Protein AF-A0A735CXY0-F1 (afdb_monomer)

Radius of gyration: 15.38 Å; Cα contacts (8 Å, |Δi|>4): 218; chains: 1; bounding box: 47×20×35 Å

Organism: Salmonella muenchen (NCBI:txid596)

Sequence (99 aa):
MAYWVSSQIDSFAGKINQGWFDIPNGWTTDSFGVVSFRNNAANGHGGDSELYLHGFVVSGSHMGYDYGYSHSCVCPRNAPITVSSAQGIGWLRYRRLGS

Foldseek 3Di:
DVVVVVVVVVVVVVVVPPAKDFDDAQDAAQAWWKKKWWAADDPQWWAWKFKDWQRDTPDIDHGTRRNTDMDMDTHGHRTGIHMDTPRDTPTIIIGHPDD

pLDDT: mean 83.05, std 13.51, range [50.81, 97.62]

Mean predicted aligned error: 7.76 Å

Secondary structure (DSSP, 8-state):
-HHHHHHHHHHHHHHHHSSEEE--TTPBPSSEEEEEEEE--BTTB---EEEEETTEEEEEE-SS--SS-EEEEEE-TTPBEEEEETT-EEEEEEEEEE-

Nearest PDB structures (foldseek):
  2hev-assembly1_F  TM=6.410E-01  e=1.758E-01  Homo sapiens
  8x8h-assembly4_D  TM=6.533E-01  e=5.058E-01  Lachnoclostridium phytofermentans ISDg
  2dcj-assembly1_B  TM=4.302E-01  e=8.387E-02  Bacillus sp. 41M-1
  6kka-assembly2_B  TM=4.218E-01  e=1.954E-01  Bacillus sp. 41M-1
  2bgp-assembly1_A  TM=3.781E-01  e=7.322E-01  Cellvibrio japonicus

Structure (mmCIF, N/CA/C/O backbone):
data_AF-A0A735CXY0-F1
#
_entry.id   AF-A0A735CXY0-F1
#
loop_
_atom_site.group_PDB
_atom_site.id
_atom_site.type_symbol
_atom_site.label_atom_id
_atom_site.label_alt_id
_atom_site.label_comp_id
_atom_site.label_asym_id
_atom_site.label_entity_id
_atom_site.label_seq_id
_atom_site.pdbx_PDB_ins_code
_atom_site.Cartn_x
_atom_site.Cartn_y
_atom_site.Cartn_z
_atom_site.occupancy
_atom_site.B_iso_or_equiv
_atom_site.auth_seq_id
_atom_site.auth_comp_id
_atom_site.auth_asym_id
_atom_site.auth_atom_id
_atom_site.pdbx_PDB_model_num
ATOM 1 N N . MET A 1 1 ? -37.734 0.671 -14.521 1.00 50.81 1 MET A N 1
ATOM 2 C CA . MET A 1 1 ? -36.895 -0.217 -13.680 1.00 50.81 1 MET A CA 1
ATOM 3 C C . MET A 1 1 ? -35.395 0.038 -13.836 1.00 50.81 1 MET A C 1
ATOM 5 O O . MET A 1 1 ? -34.737 0.123 -12.812 1.00 50.81 1 MET A O 1
ATOM 9 N N . ALA A 1 2 ? -34.854 0.251 -15.046 1.00 59.12 2 ALA A N 1
ATOM 10 C CA . ALA A 1 2 ? -33.420 0.528 -15.246 1.00 59.12 2 ALA A CA 1
ATOM 11 C C . ALA A 1 2 ? -32.888 1.777 -14.502 1.00 59.12 2 ALA A C 1
ATOM 13 O O . ALA A 1 2 ? -31.809 1.723 -13.925 1.00 59.12 2 ALA A O 1
ATOM 14 N N . TYR A 1 3 ? -33.674 2.860 -14.437 1.00 65.19 3 TYR A N 1
ATOM 15 C CA . TYR A 1 3 ? -33.276 4.116 -13.776 1.00 65.19 3 TYR A CA 1
ATOM 16 C C . TYR A 1 3 ? -33.124 4.009 -12.245 1.00 65.19 3 TYR A C 1
ATOM 18 O O . TYR A 1 3 ? -32.272 4.657 -11.645 1.00 65.19 3 TYR A O 1
A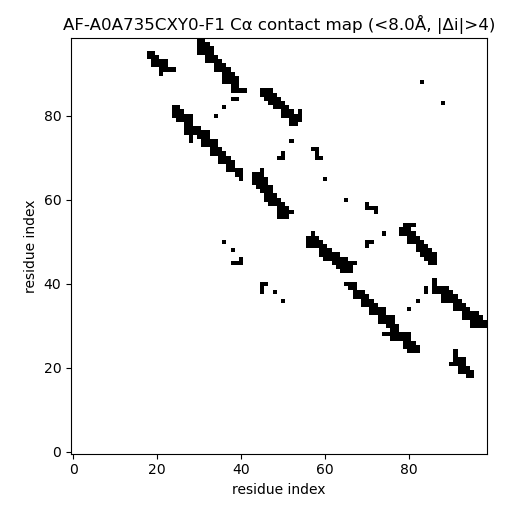TOM 26 N N . TRP A 1 4 ? -33.936 3.168 -11.595 1.00 75.88 4 TRP A N 1
ATOM 27 C CA . TRP A 1 4 ? -33.818 2.940 -10.151 1.00 75.88 4 TRP A CA 1
ATOM 28 C C . TRP A 1 4 ? -32.571 2.113 -9.827 1.00 75.88 4 TRP A C 1
ATOM 30 O O . TRP A 1 4 ? -31.838 2.447 -8.901 1.00 75.88 4 TRP A O 1
ATOM 40 N N . VAL A 1 5 ? -32.290 1.083 -10.633 1.00 69.81 5 VAL A N 1
ATOM 41 C CA . VAL A 1 5 ? -31.094 0.244 -10.475 1.00 69.81 5 VAL A CA 1
ATOM 42 C C . VAL A 1 5 ? -29.821 1.062 -10.695 1.00 69.81 5 VAL A C 1
ATOM 44 O O . VAL A 1 5 ? -28.916 0.982 -9.869 1.00 69.81 5 VAL A O 1
ATOM 47 N N . SER A 1 6 ? -29.760 1.896 -11.740 1.00 66.62 6 SER A N 1
ATOM 48 C CA . SER A 1 6 ? -28.598 2.763 -11.975 1.00 66.62 6 SER A CA 1
ATOM 49 C C . SER A 1 6 ? -28.393 3.761 -10.834 1.00 66.62 6 SER A C 1
ATOM 51 O O . SER A 1 6 ? -27.289 3.874 -10.320 1.00 66.62 6 SER A O 1
ATOM 53 N N . SER A 1 7 ? -29.463 4.398 -10.346 1.00 69.06 7 SER A N 1
ATOM 54 C CA . SER A 1 7 ? -29.384 5.341 -9.223 1.00 69.06 7 SER A CA 1
ATOM 55 C C . SER A 1 7 ? -28.920 4.682 -7.916 1.00 69.06 7 SER A C 1
ATOM 57 O O . SER A 1 7 ? -28.151 5.280 -7.160 1.00 69.06 7 SER A O 1
ATOM 59 N N . GLN A 1 8 ? -29.336 3.439 -7.648 1.00 74.38 8 GLN A N 1
ATOM 60 C CA . GLN A 1 8 ? -28.820 2.675 -6.513 1.00 74.38 8 GLN A CA 1
ATOM 61 C C . GLN A 1 8 ? -27.337 2.346 -6.699 1.00 74.38 8 GLN A C 1
ATOM 63 O O . GLN A 1 8 ? -26.558 2.586 -5.781 1.00 74.38 8 GLN A O 1
ATOM 68 N N . ILE A 1 9 ? -26.931 1.865 -7.878 1.00 70.56 9 ILE A N 1
ATOM 69 C CA . ILE A 1 9 ? -25.524 1.564 -8.178 1.00 70.56 9 ILE A CA 1
ATOM 70 C C . ILE A 1 9 ? -24.656 2.815 -8.019 1.00 70.56 9 ILE A C 1
ATOM 72 O O . ILE A 1 9 ? -23.635 2.735 -7.346 1.00 70.56 9 ILE A O 1
ATOM 76 N N . ASP A 1 10 ? -25.079 3.970 -8.529 1.00 64.44 10 ASP A N 1
ATOM 77 C CA . ASP A 1 10 ? -24.338 5.230 -8.402 1.00 64.44 10 ASP A CA 1
ATOM 78 C C . ASP A 1 10 ? -24.243 5.698 -6.943 1.00 64.44 10 ASP A C 1
ATOM 80 O O . ASP A 1 10 ? -23.194 6.163 -6.496 1.00 64.44 10 ASP A O 1
ATOM 84 N N . SER A 1 11 ? -25.311 5.527 -6.156 1.00 67.81 11 SER A N 1
ATOM 85 C CA . SER A 1 11 ? -25.304 5.854 -4.725 1.00 67.81 11 SER A CA 1
ATOM 86 C C . SER A 1 11 ? -24.392 4.918 -3.923 1.00 67.81 11 SER A C 1
ATOM 88 O O . SER A 1 11 ? -23.631 5.371 -3.065 1.00 67.81 11 SER A O 1
ATOM 90 N N . PHE A 1 12 ? -24.420 3.616 -4.217 1.00 62.81 12 PHE A N 1
ATOM 91 C CA . PHE A 1 12 ? -23.534 2.630 -3.601 1.00 62.81 12 PHE A CA 1
ATOM 92 C C . PHE A 1 12 ? -22.077 2.836 -4.028 1.00 62.81 12 PHE A C 1
ATOM 94 O O . PHE A 1 12 ? -21.199 2.842 -3.169 1.00 62.81 12 PHE A O 1
ATOM 101 N N . ALA A 1 13 ? -21.815 3.088 -5.310 1.00 60.12 13 ALA A N 1
ATOM 102 C CA . ALA A 1 13 ? -20.490 3.407 -5.835 1.00 60.12 13 ALA A CA 1
ATOM 103 C C . ALA A 1 13 ? -19.947 4.704 -5.219 1.00 60.12 13 ALA A C 1
ATOM 105 O O . ALA A 1 13 ? -18.804 4.745 -4.768 1.00 60.12 13 ALA A O 1
ATOM 106 N N . GLY A 1 14 ? -20.786 5.735 -5.092 1.00 58.72 14 GLY A N 1
ATOM 107 C CA . GLY A 1 14 ? -20.457 6.975 -4.391 1.00 58.72 14 GLY A CA 1
ATOM 108 C C . GLY A 1 14 ? -20.068 6.732 -2.933 1.00 58.72 14 GLY A C 1
ATOM 109 O O . GLY A 1 14 ? -19.034 7.221 -2.486 1.00 58.72 14 GLY A O 1
ATOM 110 N N . LYS A 1 15 ? -20.826 5.904 -2.204 1.00 62.97 15 LYS A N 1
ATOM 111 C CA . LYS A 1 15 ? -20.490 5.503 -0.827 1.00 62.97 15 LYS A CA 1
ATOM 112 C C . LYS A 1 15 ? -19.217 4.655 -0.746 1.00 62.97 15 LYS A C 1
ATOM 114 O O . LYS A 1 15 ? -18.493 4.759 0.239 1.00 62.97 15 LYS A O 1
ATOM 119 N N . ILE A 1 16 ? -18.923 3.835 -1.759 1.00 60.91 16 ILE A N 1
ATOM 120 C CA . ILE A 1 16 ? -17.680 3.048 -1.848 1.00 60.91 16 ILE A CA 1
ATOM 121 C C . ILE A 1 16 ? -16.458 3.952 -2.087 1.00 60.91 16 ILE A C 1
ATOM 123 O O . ILE A 1 16 ? -15.376 3.683 -1.559 1.00 60.91 16 ILE A O 1
ATOM 127 N N . ASN A 1 17 ? -16.644 5.047 -2.824 1.00 64.62 17 ASN A N 1
ATOM 128 C CA . ASN A 1 17 ? -15.609 6.039 -3.113 1.00 64.62 17 ASN A CA 1
ATOM 129 C C . ASN A 1 17 ? -15.399 7.062 -1.979 1.00 64.62 17 ASN A C 1
ATOM 131 O O . ASN A 1 17 ? -14.433 7.821 -2.013 1.00 64.62 17 ASN A O 1
ATOM 135 N N . GLN A 1 18 ? -16.267 7.093 -0.965 1.00 71.69 18 GLN A N 1
ATOM 136 C CA . GLN A 1 18 ? -16.154 7.994 0.186 1.00 71.69 18 GLN A CA 1
ATOM 137 C C . GLN A 1 18 ? -15.345 7.369 1.336 1.00 71.69 18 GLN A C 1
ATOM 139 O O . GLN A 1 18 ? -15.451 6.176 1.622 1.00 71.69 18 GLN A O 1
ATOM 144 N N . GLY A 1 19 ? -14.563 8.195 2.041 1.00 82.69 19 GLY A N 1
ATOM 145 C CA . GLY A 1 19 ? -13.833 7.796 3.255 1.00 82.69 19 GLY A CA 1
ATOM 146 C C . GLY A 1 19 ? -12.424 7.238 3.032 1.00 82.69 19 GLY A C 1
ATOM 147 O O . GLY A 1 19 ? -11.837 6.703 3.972 1.00 82.69 19 GLY A O 1
ATOM 148 N N . TRP A 1 20 ? -11.884 7.363 1.817 1.00 90.94 20 TRP A N 1
ATOM 149 C CA . TRP A 1 20 ? -10.469 7.111 1.551 1.00 90.94 20 TRP A CA 1
ATOM 150 C C . TRP A 1 20 ? -9.609 8.264 2.069 1.00 90.94 20 TRP A C 1
ATOM 152 O O . TRP A 1 20 ? -9.940 9.429 1.852 1.00 90.94 20 TRP A O 1
ATOM 162 N N . PHE A 1 21 ? -8.491 7.941 2.707 1.00 91.69 21 PHE A N 1
ATOM 163 C CA . PHE A 1 21 ? -7.469 8.905 3.100 1.00 91.69 21 PHE A CA 1
ATOM 164 C C . PHE A 1 21 ? -6.080 8.357 2.786 1.00 91.69 21 PHE A C 1
ATOM 166 O O . PHE A 1 21 ? -5.876 7.141 2.765 1.00 91.69 21 PHE A O 1
ATOM 173 N N . ASP A 1 22 ? -5.140 9.256 2.507 1.00 94.81 22 ASP A N 1
ATOM 174 C CA . ASP A 1 22 ? -3.758 8.877 2.238 1.00 94.81 22 ASP A CA 1
ATOM 175 C C . ASP A 1 22 ? -3.080 8.412 3.535 1.00 94.81 22 ASP A C 1
ATOM 177 O O . ASP A 1 22 ? -3.277 8.993 4.606 1.00 94.81 22 ASP A O 1
ATOM 181 N N . ILE A 1 23 ? -2.285 7.349 3.436 1.00 95.94 23 ILE A N 1
ATOM 182 C CA . ILE A 1 23 ? -1.504 6.803 4.550 1.00 95.94 23 ILE A CA 1
ATOM 183 C C . ILE A 1 23 ? -0.029 6.702 4.150 1.00 95.94 23 ILE A C 1
ATOM 185 O O . ILE A 1 23 ? 0.279 6.472 2.977 1.00 95.94 23 ILE A O 1
ATOM 189 N N . PRO A 1 24 ? 0.909 6.857 5.098 1.00 96.31 24 PRO A N 1
ATOM 190 C CA . PRO A 1 24 ? 2.314 6.614 4.813 1.00 96.31 24 PRO A CA 1
ATOM 191 C C . PRO A 1 24 ? 2.58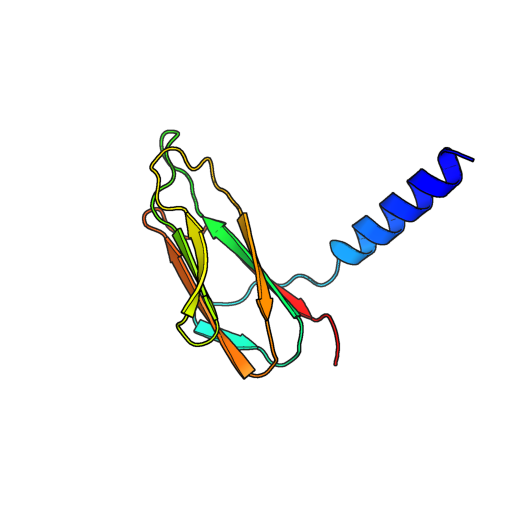7 5.116 4.615 1.00 96.31 24 PRO A C 1
ATOM 193 O O . PRO A 1 24 ? 1.890 4.255 5.154 1.00 96.31 24 PRO A O 1
ATOM 196 N N . ASN A 1 25 ? 3.646 4.799 3.870 1.00 96.19 25 ASN A N 1
ATOM 197 C CA . ASN A 1 25 ? 4.151 3.430 3.781 1.00 96.19 25 ASN A CA 1
ATOM 198 C C . ASN A 1 25 ? 4.633 2.967 5.172 1.00 96.19 25 ASN A C 1
ATOM 200 O O . ASN A 1 25 ? 5.356 3.704 5.842 1.00 96.19 25 ASN A O 1
ATOM 204 N N . GLY A 1 26 ? 4.218 1.780 5.621 1.00 96.56 26 GLY A N 1
ATOM 205 C CA . GLY A 1 26 ? 4.450 1.283 6.983 1.00 96.56 26 GLY A CA 1
ATOM 206 C C . GLY A 1 26 ? 3.360 1.654 7.995 1.00 96.56 26 GLY A C 1
ATOM 207 O O . GLY A 1 26 ? 3.484 1.317 9.173 1.00 96.56 26 GLY A O 1
ATOM 208 N N . TRP A 1 27 ? 2.289 2.339 7.577 1.00 97.19 27 TRP A N 1
ATOM 209 C CA . TRP A 1 27 ? 1.174 2.662 8.469 1.00 97.19 27 TRP A CA 1
ATOM 210 C C . TRP A 1 27 ? 0.492 1.396 9.000 1.00 97.19 27 TRP A C 1
ATOM 212 O O . TRP A 1 27 ? 0.283 0.428 8.271 1.00 97.19 27 TRP A O 1
ATOM 222 N N . THR A 1 28 ? 0.130 1.410 10.283 1.00 97.31 28 THR A N 1
ATOM 223 C CA . THR A 1 28 ? -0.570 0.296 10.933 1.00 97.31 28 THR A CA 1
ATOM 224 C C . THR A 1 28 ? -2.055 0.602 11.028 1.00 97.31 28 THR A C 1
ATOM 226 O O . THR A 1 28 ? -2.440 1.659 11.528 1.00 97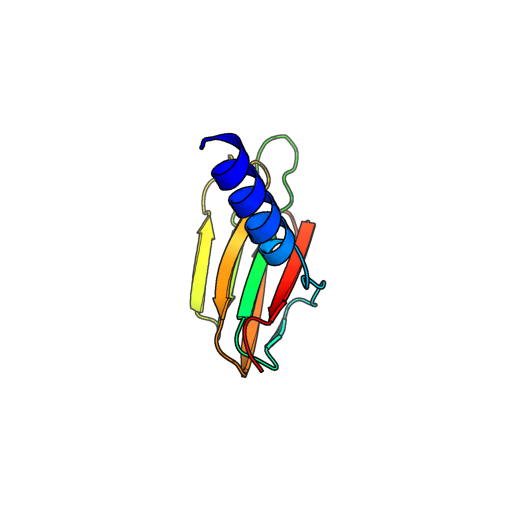.31 28 THR A O 1
ATOM 229 N N . THR A 1 29 ? -2.886 -0.332 10.567 1.00 93.69 29 THR A N 1
ATOM 230 C CA . THR A 1 29 ? -4.339 -0.159 10.546 1.00 93.69 29 THR A CA 1
ATOM 231 C C . THR A 1 29 ? -4.921 -0.025 11.948 1.00 93.69 29 THR A C 1
ATOM 233 O O . THR A 1 29 ? -4.695 -0.849 12.831 1.00 93.69 29 THR A O 1
ATOM 236 N N . ASP A 1 30 ? -5.734 1.005 12.153 1.00 92.81 30 ASP A N 1
ATOM 237 C CA . ASP A 1 30 ? -6.426 1.255 13.422 1.00 92.81 30 ASP A CA 1
ATOM 238 C C . ASP A 1 30 ? -7.777 0.529 13.535 1.00 92.81 30 ASP A C 1
ATOM 240 O O . ASP A 1 30 ? -8.365 0.461 14.614 1.00 92.81 30 ASP A O 1
ATOM 244 N N . SER A 1 31 ? -8.259 -0.025 12.426 1.00 92.88 31 SER A N 1
ATOM 245 C CA . SER A 1 31 ? -9.594 -0.594 12.234 1.00 92.88 31 SER A CA 1
ATOM 246 C C . SER A 1 31 ? -9.569 -1.632 11.110 1.00 92.88 31 SER A C 1
ATOM 248 O O . SER A 1 31 ? -8.554 -1.778 10.435 1.00 92.88 31 SER A O 1
ATOM 250 N N . PHE A 1 32 ? -10.665 -2.360 10.896 1.00 92.81 32 PHE A N 1
ATOM 251 C CA . PHE A 1 32 ? -10.819 -3.217 9.716 1.00 92.81 32 PHE A CA 1
ATOM 252 C C . PHE A 1 32 ? -11.159 -2.369 8.484 1.00 92.81 32 PHE A C 1
ATOM 254 O O . PHE A 1 32 ? -11.985 -1.451 8.564 1.00 92.81 32 PHE A O 1
ATOM 261 N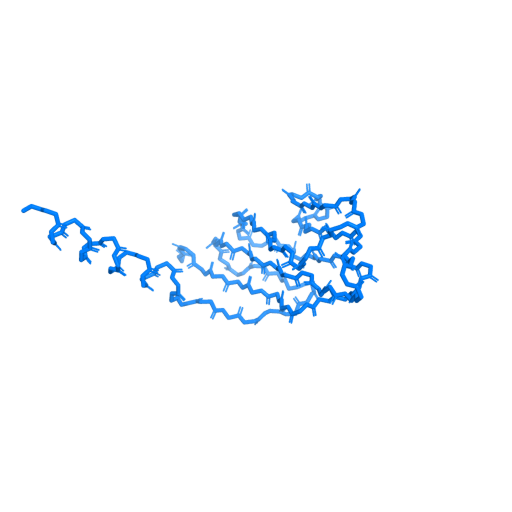 N . GLY A 1 33 ? -10.557 -2.668 7.334 1.00 92.75 33 GLY A N 1
ATOM 262 C CA . GLY A 1 33 ? -10.722 -1.811 6.166 1.00 92.75 33 GLY A CA 1
ATOM 263 C C . GLY A 1 33 ? -10.216 -2.373 4.849 1.00 92.75 33 GLY A C 1
ATOM 264 O O . GLY A 1 33 ? -10.011 -3.575 4.681 1.00 92.75 33 GLY A O 1
ATOM 265 N N . VAL A 1 34 ? -10.050 -1.464 3.893 1.00 93.81 34 VAL A N 1
ATOM 266 C CA . VAL A 1 34 ? -9.457 -1.723 2.581 1.00 93.81 34 VAL A CA 1
ATOM 267 C C . VAL A 1 34 ? -8.276 -0.792 2.402 1.00 93.81 34 VAL A C 1
ATOM 269 O O . VAL A 1 34 ? -8.386 0.417 2.607 1.00 93.81 34 VAL A O 1
ATOM 272 N N . VAL A 1 35 ? -7.165 -1.360 1.963 1.00 95.00 35 VAL A N 1
ATOM 273 C CA . VAL A 1 35 ? -6.027 -0.611 1.455 1.00 95.00 35 VAL A CA 1
ATOM 274 C C . VAL A 1 35 ? -6.038 -0.691 -0.059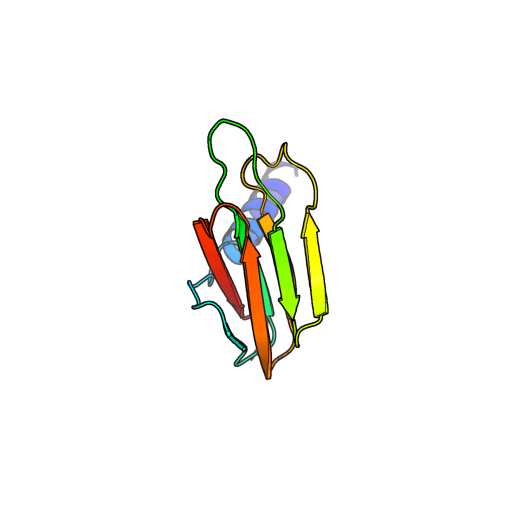 1.00 95.00 35 VAL A C 1
ATOM 276 O O . VAL A 1 35 ? -6.389 -1.719 -0.640 1.00 95.00 35 VAL A O 1
ATOM 279 N N . SER A 1 36 ? -5.635 0.393 -0.701 1.00 93.94 36 SER A N 1
ATOM 280 C CA . SER A 1 36 ? -5.296 0.381 -2.107 1.00 93.94 36 SER A CA 1
ATOM 281 C C . SER A 1 36 ? -4.042 1.206 -2.338 1.00 93.94 36 SER A C 1
ATOM 283 O O . SER A 1 36 ? -3.856 2.252 -1.719 1.00 93.94 36 SER A O 1
ATOM 285 N N . PHE A 1 37 ? -3.192 0.760 -3.250 1.00 92.31 37 PHE A N 1
ATOM 286 C CA . PHE A 1 37 ? -2.055 1.537 -3.720 1.00 92.31 37 PHE A CA 1
ATOM 287 C C . PHE A 1 37 ? -2.016 1.527 -5.238 1.00 92.31 37 PHE A C 1
ATOM 289 O O . PHE A 1 37 ? -2.483 0.577 -5.863 1.00 92.31 37 PHE A O 1
ATOM 296 N N . ARG A 1 38 ? -1.449 2.583 -5.813 1.00 89.00 38 ARG A N 1
ATOM 297 C CA . ARG A 1 38 ? -1.153 2.676 -7.239 1.00 89.00 38 ARG A CA 1
ATOM 298 C C . ARG A 1 38 ? 0.335 2.898 -7.441 1.00 89.00 38 ARG A C 1
ATOM 300 O O . ARG A 1 38 ? 0.906 3.817 -6.846 1.00 89.00 38 ARG A O 1
ATOM 307 N N . ASN A 1 39 ? 0.951 2.083 -8.286 1.00 86.75 39 ASN A N 1
ATOM 308 C CA . ASN A 1 39 ? 2.306 2.324 -8.767 1.00 86.75 39 ASN A CA 1
ATOM 309 C C . ASN A 1 39 ? 2.306 3.470 -9.792 1.00 86.75 39 ASN A C 1
ATOM 311 O O . ASN A 1 39 ? 1.322 3.731 -10.492 1.00 86.75 39 ASN A O 1
ATOM 315 N N . ASN A 1 40 ? 3.424 4.184 -9.873 1.00 83.88 40 ASN A N 1
ATOM 316 C CA . ASN A 1 40 ? 3.669 5.043 -11.024 1.00 83.88 40 ASN A CA 1
ATOM 317 C C . ASN A 1 40 ? 4.032 4.189 -12.241 1.00 83.88 40 ASN A C 1
ATOM 319 O O . ASN A 1 40 ? 4.571 3.091 -12.107 1.00 83.88 40 ASN A O 1
ATOM 323 N N . ALA A 1 41 ? 3.772 4.744 -13.420 1.00 75.38 41 ALA A N 1
ATOM 324 C CA . ALA A 1 41 ? 4.270 4.224 -14.682 1.00 75.38 41 ALA A CA 1
ATOM 325 C C . ALA A 1 41 ? 5.088 5.312 -15.378 1.00 75.38 41 ALA A C 1
ATOM 327 O O . ALA A 1 41 ? 4.667 6.469 -15.455 1.00 75.38 41 ALA A O 1
ATOM 328 N N . ALA A 1 42 ? 6.245 4.935 -15.904 1.00 69.31 42 ALA A N 1
ATOM 329 C CA . ALA A 1 42 ? 7.159 5.791 -16.635 1.00 69.31 42 ALA A CA 1
ATOM 330 C C . ALA A 1 42 ? 7.460 5.155 -17.994 1.00 69.31 42 ALA A C 1
ATOM 332 O O . ALA A 1 42 ? 7.691 3.953 -18.107 1.00 69.31 42 ALA A O 1
ATOM 333 N N . ASN A 1 43 ? 7.455 5.974 -19.047 1.00 68.94 43 ASN A N 1
ATOM 334 C CA . ASN A 1 43 ? 7.775 5.554 -20.416 1.00 68.94 43 ASN A CA 1
ATOM 335 C C . ASN A 1 43 ? 6.942 4.364 -20.944 1.00 68.94 43 ASN A C 1
ATOM 337 O O . ASN A 1 43 ? 7.418 3.613 -21.785 1.00 68.94 43 ASN A O 1
ATOM 341 N N . GLY A 1 44 ? 5.699 4.191 -20.475 1.00 63.03 44 GLY A N 1
ATOM 342 C CA . GLY A 1 44 ? 4.799 3.125 -20.945 1.00 63.03 44 GLY A CA 1
ATOM 343 C C . GLY A 1 44 ? 5.050 1.743 -20.333 1.00 63.03 44 GLY A C 1
ATOM 344 O O . GLY A 1 44 ? 4.458 0.765 -20.783 1.00 63.03 44 GLY A O 1
ATOM 345 N N . HIS A 1 45 ? 5.890 1.672 -19.304 1.00 65.62 45 HIS A N 1
ATOM 346 C CA . HIS A 1 45 ? 6.223 0.457 -18.578 1.00 65.62 45 HIS A CA 1
ATOM 347 C C . HIS A 1 45 ? 6.058 0.731 -17.090 1.00 65.62 45 HIS A C 1
ATOM 349 O O . HIS A 1 45 ? 6.656 1.676 -16.586 1.00 65.62 45 HIS A O 1
ATOM 355 N N . GLY A 1 46 ? 5.293 -0.076 -16.371 1.00 66.31 46 GLY A N 1
ATOM 356 C CA . GLY A 1 46 ? 5.387 -0.112 -14.91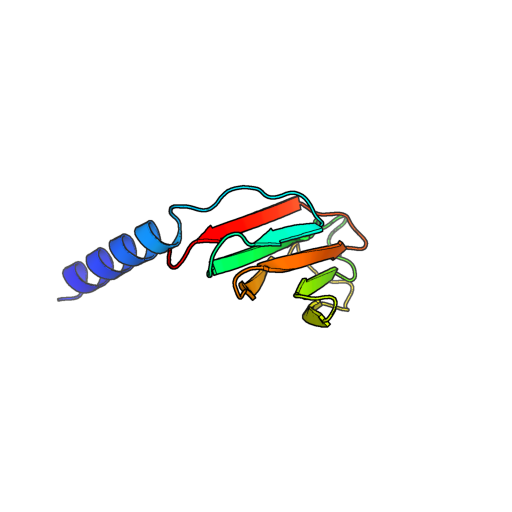4 1.00 66.31 46 GLY A CA 1
ATOM 357 C C . GLY A 1 46 ? 6.228 -1.305 -14.503 1.00 66.31 46 GLY A C 1
ATOM 358 O O . GLY A 1 46 ? 6.289 -2.311 -15.208 1.00 66.31 46 GLY A O 1
ATOM 359 N N . GLY A 1 47 ? 6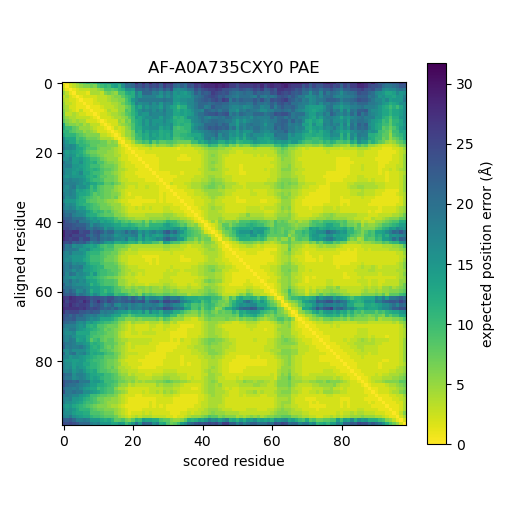.967 -1.121 -13.417 1.00 76.38 47 GLY A N 1
ATOM 360 C CA . GLY A 1 47 ? 7.841 -2.146 -12.868 1.00 76.38 47 GLY A CA 1
ATOM 361 C C . GLY A 1 47 ? 7.164 -2.927 -11.751 1.00 76.38 47 GLY A C 1
ATOM 362 O O . GLY A 1 47 ? 6.029 -2.628 -11.378 1.00 76.38 47 GLY A O 1
ATOM 363 N N . ASP A 1 48 ? 7.908 -3.889 -11.213 1.00 85.62 48 ASP A N 1
ATOM 364 C CA . ASP A 1 48 ? 7.459 -4.749 -10.123 1.00 85.62 48 ASP A CA 1
ATOM 365 C C . ASP A 1 48 ? 6.889 -3.924 -8.973 1.00 85.62 48 ASP A C 1
ATOM 367 O O . ASP A 1 48 ? 7.488 -2.927 -8.540 1.00 85.62 48 ASP A O 1
ATOM 371 N N . SER A 1 49 ? 5.714 -4.326 -8.503 1.00 88.44 49 SER A N 1
ATOM 372 C CA . SER A 1 49 ? 5.034 -3.624 -7.431 1.00 88.44 49 SER A CA 1
ATOM 373 C C . SER A 1 49 ? 4.219 -4.584 -6.577 1.00 88.44 49 SER A C 1
ATOM 375 O O . SER A 1 49 ? 3.476 -5.419 -7.088 1.00 88.44 49 SER A O 1
ATOM 377 N N . GLU A 1 50 ? 4.386 -4.493 -5.260 1.00 92.94 50 GLU A N 1
ATOM 378 C CA . GLU A 1 50 ? 3.792 -5.426 -4.307 1.00 92.94 50 GLU A CA 1
ATOM 379 C C . GLU A 1 50 ? 3.174 -4.670 -3.129 1.00 92.94 50 GLU A C 1
ATOM 381 O O . GLU A 1 50 ? 3.733 -3.712 -2.590 1.00 92.94 50 GLU A O 1
ATOM 386 N N . LEU A 1 51 ? 1.999 -5.132 -2.716 1.00 94.69 51 LEU A N 1
ATOM 387 C CA . LEU A 1 51 ? 1.291 -4.742 -1.509 1.00 94.69 51 LEU A CA 1
ATOM 388 C C . LEU A 1 51 ? 1.449 -5.845 -0.472 1.00 94.69 51 LEU A C 1
ATOM 390 O O . LEU A 1 51 ? 1.117 -7.004 -0.733 1.00 94.69 51 LEU A O 1
ATOM 394 N N . TYR A 1 52 ? 1.861 -5.457 0.728 1.00 97.19 52 TYR A N 1
ATOM 395 C CA . TYR A 1 52 ? 2.078 -6.369 1.834 1.00 97.19 52 TYR A CA 1
ATOM 396 C C . TYR A 1 52 ? 1.176 -6.033 3.017 1.00 97.19 52 TYR A C 1
ATOM 398 O O . TYR A 1 52 ? 1.027 -4.869 3.398 1.00 97.19 52 TYR A O 1
ATOM 406 N N . LEU A 1 53 ? 0.645 -7.079 3.648 1.00 95.94 53 LEU A N 1
ATOM 407 C CA . LEU A 1 53 ? -0.009 -7.020 4.953 1.00 95.94 53 LEU A CA 1
ATOM 408 C C . LEU A 1 53 ? 0.729 -7.960 5.899 1.00 95.94 53 LEU A C 1
ATOM 410 O O . LEU A 1 53 ? 0.949 -9.121 5.562 1.00 95.94 53 LEU A O 1
ATOM 414 N N . HIS A 1 54 ? 1.139 -7.470 7.070 1.00 94.69 54 HIS A N 1
ATOM 415 C CA . HIS A 1 54 ? 1.977 -8.247 8.002 1.00 94.69 54 HIS A CA 1
ATOM 416 C C . HIS A 1 54 ? 3.267 -8.805 7.362 1.00 94.69 54 HIS A C 1
ATOM 418 O O . HIS A 1 54 ? 3.775 -9.841 7.780 1.00 94.69 54 HIS A O 1
ATOM 424 N N . GLY A 1 55 ? 3.792 -8.132 6.334 1.00 94.50 55 GLY A N 1
ATOM 425 C CA . GLY A 1 55 ? 4.971 -8.585 5.592 1.00 94.50 55 GLY A CA 1
ATOM 426 C C . GLY A 1 55 ? 4.708 -9.682 4.553 1.00 94.50 55 GLY A C 1
ATOM 427 O O . GLY A 1 55 ? 5.643 -10.080 3.865 1.00 94.50 55 GLY A O 1
ATOM 428 N N . PHE A 1 56 ? 3.467 -10.145 4.380 1.00 95.50 56 PHE A N 1
ATOM 429 C CA . PHE A 1 56 ? 3.098 -11.081 3.315 1.00 95.50 56 PHE A CA 1
ATOM 430 C C . PHE A 1 56 ? 2.578 -10.333 2.097 1.00 95.50 56 PHE A C 1
ATOM 432 O O . PHE A 1 56 ? 1.726 -9.458 2.245 1.00 95.50 56 PHE A O 1
ATOM 439 N N . VAL A 1 57 ? 3.036 -10.713 0.903 1.00 95.12 57 VAL A N 1
ATOM 440 C CA . VAL A 1 57 ? 2.501 -10.191 -0.360 1.00 95.12 57 VAL A CA 1
ATOM 441 C C . VAL A 1 57 ? 1.051 -10.647 -0.506 1.00 95.12 57 VAL A C 1
ATOM 443 O O . VAL A 1 57 ? 0.772 -11.843 -0.571 1.00 95.12 57 VAL A O 1
ATOM 446 N N . VAL A 1 58 ? 0.123 -9.693 -0.548 1.00 95.00 58 VAL A N 1
ATOM 447 C CA . VAL A 1 58 ? -1.319 -9.963 -0.696 1.00 95.00 58 VAL A CA 1
ATOM 448 C C . VAL A 1 58 ? -1.859 -9.577 -2.068 1.00 95.00 58 VAL A C 1
ATOM 450 O O . VAL A 1 58 ? -2.924 -10.038 -2.470 1.00 95.00 58 VAL A O 1
ATOM 453 N N . SER A 1 59 ? -1.147 -8.716 -2.789 1.00 92.19 59 SER A N 1
ATOM 454 C CA . SER A 1 59 ? -1.441 -8.349 -4.170 1.00 92.19 59 SER A CA 1
ATOM 455 C C . SER A 1 59 ? -0.187 -7.741 -4.782 1.00 92.19 59 SER A C 1
ATOM 457 O O . SER A 1 59 ? 0.547 -7.042 -4.092 1.00 92.19 59 SER A O 1
ATOM 459 N N . GLY A 1 60 ? 0.061 -7.983 -6.060 1.00 88.94 60 GLY A N 1
ATOM 460 C CA . GLY A 1 60 ? 1.216 -7.419 -6.741 1.00 88.94 60 GLY A CA 1
ATOM 461 C C . GLY A 1 60 ? 1.248 -7.791 -8.212 1.00 88.94 60 GLY A C 1
ATOM 462 O O . GLY A 1 60 ? 0.420 -8.572 -8.690 1.00 88.94 60 GLY A O 1
ATOM 463 N N . SER A 1 61 ? 2.195 -7.204 -8.925 1.00 83.50 61 SER A N 1
ATOM 464 C CA . SER A 1 61 ? 2.483 -7.442 -10.333 1.00 83.50 61 SER A CA 1
ATOM 465 C C . SER A 1 61 ? 3.994 -7.509 -10.540 1.00 83.50 61 SER A C 1
ATOM 467 O O . SER A 1 61 ? 4.759 -6.777 -9.916 1.00 83.50 61 SER A O 1
ATOM 469 N N . HIS A 1 62 ? 4.420 -8.431 -11.404 1.00 79.19 62 HIS A N 1
ATOM 470 C CA . HIS A 1 62 ? 5.830 -8.705 -11.693 1.00 79.19 62 HIS A CA 1
ATOM 471 C C . HIS A 1 62 ? 6.044 -8.771 -13.211 1.00 79.19 62 HIS A C 1
ATOM 473 O O . HIS A 1 62 ? 6.510 -9.791 -13.710 1.00 79.19 62 HIS A O 1
ATOM 479 N N . MET A 1 63 ? 5.591 -7.768 -13.979 1.00 65.31 63 MET A N 1
ATOM 480 C CA . MET A 1 63 ? 5.857 -7.671 -15.426 1.00 65.31 63 MET A CA 1
ATOM 481 C C . MET A 1 63 ? 5.828 -6.225 -15.942 1.00 65.31 63 MET A C 1
ATOM 483 O O . MET A 1 63 ? 4.930 -5.449 -15.633 1.00 65.31 63 MET A O 1
ATOM 487 N N . GLY A 1 64 ? 6.791 -5.918 -16.819 1.00 54.62 64 GLY A N 1
ATOM 488 C CA . GLY A 1 64 ? 7.182 -4.587 -17.295 1.00 54.62 64 GLY A CA 1
ATOM 489 C C . GLY A 1 64 ? 6.205 -3.798 -18.178 1.00 54.62 64 GLY A C 1
ATOM 490 O O . GLY A 1 64 ? 6.650 -2.857 -18.816 1.00 54.62 64 GLY A O 1
ATOM 491 N N . TYR A 1 65 ? 4.918 -4.137 -18.272 1.00 57.81 65 TYR A N 1
ATOM 492 C CA . TYR A 1 65 ? 3.920 -3.357 -19.039 1.00 57.81 65 TYR A CA 1
ATOM 493 C C . TYR A 1 65 ? 2.782 -2.873 -18.143 1.00 57.81 65 TYR A C 1
ATOM 495 O O . TYR A 1 65 ? 1.598 -2.945 -18.474 1.00 57.81 65 TYR A O 1
ATOM 503 N N . ASP A 1 66 ? 3.153 -2.431 -16.952 1.00 58.31 66 ASP A N 1
ATOM 504 C CA . ASP A 1 66 ? 2.204 -2.041 -15.930 1.00 58.31 66 ASP A CA 1
ATOM 505 C C . ASP A 1 66 ? 1.833 -0.543 -16.074 1.00 58.31 66 ASP A C 1
ATOM 507 O O . ASP A 1 66 ? 2.603 0.361 -15.773 1.00 58.31 66 ASP A O 1
ATOM 511 N N . TYR A 1 67 ? 0.658 -0.233 -16.631 1.00 66.25 67 TYR A N 1
ATOM 512 C CA . TYR A 1 67 ? 0.225 1.147 -16.939 1.00 66.25 67 TYR A CA 1
ATOM 513 C C . TYR A 1 67 ? -0.252 1.938 -15.698 1.00 66.25 67 TYR A C 1
ATOM 515 O O . TYR A 1 67 ? -1.151 2.784 -15.775 1.00 66.25 67 TYR A O 1
ATOM 523 N N . GLY A 1 68 ? 0.337 1.671 -14.534 1.00 67.81 68 GLY A N 1
ATOM 524 C CA . GLY A 1 68 ? -0.071 2.250 -13.262 1.00 67.81 68 GLY A CA 1
ATOM 525 C C . GLY A 1 68 ? -1.278 1.515 -12.686 1.00 67.81 68 GLY A C 1
ATOM 526 O O . GLY A 1 68 ? -2.304 2.154 -12.414 1.00 67.81 68 GLY A O 1
ATOM 527 N N . TYR A 1 69 ? -1.207 0.184 -12.578 1.00 77.69 69 TYR A N 1
ATOM 528 C CA . TYR A 1 69 ? -2.250 -0.601 -11.933 1.00 77.69 69 TYR A CA 1
ATOM 529 C C . TYR A 1 69 ? -2.430 -0.216 -10.464 1.00 77.69 69 TYR A C 1
ATOM 531 O O . TYR A 1 69 ? -1.619 0.442 -9.813 1.00 77.69 69 TYR A O 1
ATOM 539 N N . SER A 1 70 ? -3.601 -0.562 -9.947 1.00 87.00 70 SER A N 1
ATOM 540 C CA . SER A 1 70 ? -3.910 -0.384 -8.538 1.00 87.00 70 SER A CA 1
ATOM 541 C C . SER A 1 70 ? -4.085 -1.750 -7.906 1.00 87.00 70 SER A C 1
ATOM 543 O O . SER A 1 70 ? -4.841 -2.579 -8.410 1.00 87.00 70 SER A O 1
ATOM 545 N N . HIS A 1 71 ? -3.388 -1.968 -6.801 1.00 90.38 71 HIS A N 1
ATOM 546 C CA . HIS A 1 71 ? -3.497 -3.172 -5.996 1.00 90.38 71 HIS A CA 1
ATOM 547 C C . HIS A 1 71 ? -4.299 -2.835 -4.757 1.00 90.38 71 HIS A C 1
ATOM 549 O O . HIS A 1 71 ? -3.999 -1.861 -4.062 1.00 90.38 71 HIS A O 1
ATOM 555 N N . SER A 1 72 ? -5.312 -3.640 -4.469 1.00 92.75 72 SER A N 1
ATOM 556 C CA . SER A 1 72 ? -6.173 -3.435 -3.313 1.00 92.75 72 SER A CA 1
ATOM 557 C C . SER A 1 72 ? -6.350 -4.735 -2.551 1.00 92.75 72 SER A C 1
ATOM 559 O O . SER A 1 72 ? -6.395 -5.814 -3.138 1.00 92.75 72 SER A O 1
ATOM 561 N N . CYS A 1 73 ? -6.474 -4.631 -1.234 1.00 93.62 73 CYS A N 1
ATOM 562 C CA . CYS A 1 73 ? -6.733 -5.774 -0.374 1.00 93.62 73 CYS A CA 1
ATOM 563 C C . CYS A 1 73 ? -7.563 -5.355 0.842 1.00 93.62 73 CYS A C 1
ATOM 565 O O . CYS A 1 73 ? -7.463 -4.226 1.332 1.00 93.62 73 CYS A O 1
ATOM 567 N N . VAL A 1 74 ? -8.373 -6.285 1.341 1.00 93.69 74 VAL A N 1
ATOM 568 C CA . VAL A 1 74 ? -9.013 -6.159 2.650 1.00 93.69 74 VAL A CA 1
ATOM 569 C C . VAL A 1 74 ? -7.963 -6.420 3.723 1.00 93.69 74 VAL A C 1
ATOM 571 O O . VAL A 1 74 ? -7.198 -7.375 3.637 1.00 93.69 74 VAL A O 1
ATOM 574 N N . CYS A 1 75 ? -7.931 -5.576 4.743 1.00 93.38 75 CYS A N 1
ATOM 575 C CA . CYS A 1 75 ? -6.899 -5.595 5.769 1.00 93.38 75 CYS A CA 1
ATOM 576 C C . CYS A 1 75 ? -7.527 -5.664 7.165 1.00 93.38 75 CYS A C 1
ATOM 578 O O . CYS A 1 75 ? -8.466 -4.916 7.471 1.00 93.38 75 CYS A O 1
ATOM 580 N N . PRO A 1 76 ? -7.028 -6.569 8.027 1.00 93.31 76 PRO A N 1
ATOM 581 C CA . PRO A 1 76 ? -7.469 -6.629 9.406 1.00 93.31 76 PRO A CA 1
ATOM 582 C C . PRO A 1 76 ? -6.932 -5.430 10.189 1.00 93.31 76 PRO A C 1
ATOM 584 O O . PRO A 1 76 ? -5.985 -4.763 9.772 1.00 93.31 76 PRO A O 1
ATOM 587 N N . ARG A 1 77 ? -7.544 -5.168 11.345 1.00 94.00 77 ARG A N 1
ATOM 588 C CA . ARG A 1 77 ? -7.039 -4.200 12.323 1.00 94.00 77 ARG A CA 1
ATOM 589 C C . ARG A 1 77 ? -5.662 -4.631 12.843 1.00 94.00 77 ARG A C 1
ATOM 591 O O . ARG A 1 77 ? -5.433 -5.819 13.048 1.00 94.00 77 ARG A O 1
ATOM 598 N N . ASN A 1 78 ? -4.797 -3.660 13.130 1.00 95.38 78 ASN A N 1
ATOM 599 C CA . ASN A 1 78 ? -3.417 -3.832 13.594 1.00 95.38 78 ASN A CA 1
ATOM 600 C C . ASN A 1 78 ? -2.488 -4.524 12.578 1.00 95.38 78 ASN A C 1
ATOM 602 O O . ASN A 1 78 ? -1.467 -5.093 12.964 1.00 95.38 78 ASN A O 1
ATOM 606 N N . ALA A 1 79 ? -2.821 -4.468 11.288 1.00 94.88 79 ALA A N 1
ATOM 607 C CA . ALA A 1 79 ? -1.950 -4.903 10.206 1.00 94.88 79 ALA A CA 1
ATOM 608 C C . ALA A 1 79 ? -1.045 -3.752 9.756 1.00 94.88 79 ALA A C 1
ATOM 610 O O . ALA A 1 79 ? -1.553 -2.718 9.312 1.00 94.88 79 ALA A O 1
ATOM 611 N N . PRO A 1 80 ? 0.288 -3.905 9.819 1.00 96.88 80 PRO A N 1
ATOM 612 C CA . PRO A 1 80 ? 1.191 -3.018 9.108 1.00 96.88 80 PRO A CA 1
ATOM 613 C C . PRO A 1 80 ? 0.975 -3.189 7.606 1.00 96.88 80 PRO A C 1
ATOM 615 O O . PRO A 1 80 ? 1.005 -4.312 7.089 1.00 96.88 80 PRO A O 1
ATOM 618 N N . ILE A 1 81 ? 0.757 -2.069 6.929 1.00 97.62 81 ILE A N 1
ATOM 619 C CA . ILE A 1 81 ? 0.647 -1.981 5.480 1.00 97.62 81 ILE A CA 1
ATOM 620 C C . ILE A 1 81 ? 1.983 -1.493 4.953 1.00 97.62 81 ILE A C 1
ATOM 622 O O . ILE A 1 81 ? 2.409 -0.382 5.277 1.00 97.62 81 ILE A O 1
ATOM 626 N N . THR A 1 82 ? 2.608 -2.280 4.086 1.00 97.44 82 THR A N 1
ATOM 627 C CA . THR A 1 82 ? 3.758 -1.812 3.313 1.00 97.44 82 THR A CA 1
ATOM 628 C C . THR A 1 82 ? 3.539 -2.015 1.829 1.00 97.44 82 THR A C 1
ATOM 630 O O . THR A 1 82 ? 2.790 -2.896 1.414 1.00 97.44 82 THR A O 1
ATOM 633 N N . VAL A 1 83 ? 4.197 -1.195 1.021 1.00 94.94 83 VAL A N 1
ATOM 634 C CA . VAL A 1 83 ? 4.218 -1.336 -0.436 1.00 94.94 83 VAL A CA 1
ATOM 635 C C . VAL A 1 83 ? 5.637 -1.198 -0.967 1.00 94.94 83 VAL A C 1
ATOM 637 O O . VAL A 1 83 ? 6.443 -0.434 -0.424 1.00 94.94 83 VAL A O 1
ATOM 640 N N . SER A 1 84 ? 5.926 -1.912 -2.046 1.00 92.19 84 SER A N 1
ATOM 641 C CA . SER A 1 84 ? 7.135 -1.768 -2.851 1.00 92.19 84 SER A CA 1
ATOM 642 C C . SER A 1 84 ? 6.735 -1.455 -4.293 1.00 92.19 84 SER A C 1
ATOM 644 O O . SER A 1 84 ? 5.687 -1.880 -4.776 1.00 92.19 84 SER A O 1
ATOM 646 N N . SER A 1 85 ? 7.535 -0.638 -4.973 1.00 89.06 85 SER A N 1
ATOM 647 C CA . SER A 1 85 ? 7.343 -0.337 -6.391 1.00 89.06 85 SER A CA 1
ATOM 648 C C . SER A 1 85 ? 8.669 0.088 -7.000 1.00 89.06 85 SER A C 1
ATOM 650 O O . SER A 1 85 ? 9.295 1.035 -6.518 1.00 89.06 85 SER A O 1
ATOM 652 N N . ALA A 1 86 ? 9.069 -0.566 -8.087 1.00 86.25 86 ALA A N 1
ATOM 653 C CA . ALA A 1 86 ? 10.286 -0.239 -8.825 1.00 86.25 86 ALA A CA 1
ATOM 654 C C . ALA A 1 86 ? 10.245 1.158 -9.475 1.00 86.25 86 ALA A C 1
ATOM 656 O O . ALA A 1 86 ? 11.291 1.721 -9.786 1.00 86.25 86 ALA A O 1
ATOM 657 N N . GLN A 1 87 ? 9.054 1.735 -9.670 1.00 84.19 87 GLN A N 1
ATOM 658 C CA . GLN A 1 87 ? 8.874 3.051 -10.301 1.00 84.19 87 GLN A CA 1
ATOM 659 C C . GLN A 1 87 ? 8.306 4.121 -9.364 1.00 84.19 87 GLN A C 1
ATOM 661 O O . GLN A 1 87 ? 7.969 5.230 -9.781 1.00 84.19 87 GLN A O 1
ATOM 666 N N . GLY A 1 88 ? 8.227 3.806 -8.073 1.00 86.69 88 GLY A N 1
ATOM 667 C CA . GLY A 1 88 ? 7.645 4.681 -7.070 1.00 86.69 88 GLY A CA 1
ATOM 668 C C . GLY A 1 88 ? 6.133 4.520 -6.936 1.00 86.69 88 GLY A C 1
ATOM 669 O O . GLY A 1 88 ? 5.461 3.806 -7.688 1.00 86.69 88 GLY A O 1
ATOM 670 N N . ILE A 1 89 ? 5.610 5.168 -5.902 1.00 88.69 89 ILE A N 1
ATOM 671 C CA . ILE A 1 89 ? 4.221 5.054 -5.464 1.00 88.69 89 ILE A CA 1
ATOM 672 C C . ILE A 1 89 ? 3.508 6.335 -5.884 1.00 88.69 89 ILE A C 1
ATOM 674 O O . ILE A 1 89 ? 3.925 7.425 -5.494 1.00 88.69 89 ILE A O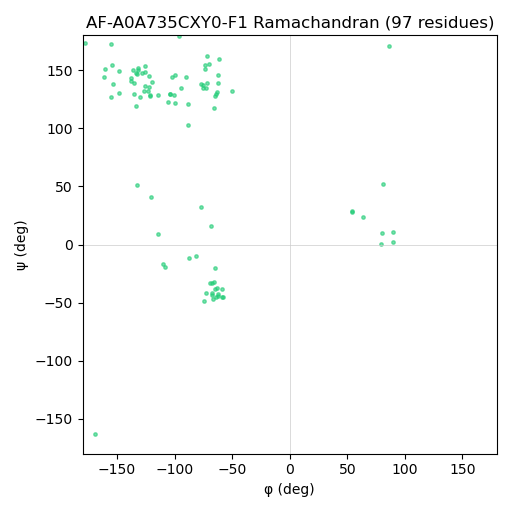 1
ATOM 678 N N . GLY A 1 90 ? 2.445 6.206 -6.674 1.00 87.88 90 GLY A N 1
ATOM 679 C CA . GLY A 1 90 ? 1.600 7.338 -7.043 1.00 87.88 90 GLY A CA 1
ATOM 680 C C . GLY A 1 90 ? 0.712 7.762 -5.878 1.00 87.88 90 GLY A C 1
ATOM 681 O O . GLY A 1 90 ? 0.667 8.934 -5.516 1.00 87.88 90 GLY A O 1
ATOM 682 N N . TRP A 1 91 ? 0.034 6.797 -5.255 1.00 91.56 91 TRP A N 1
ATOM 683 C CA . TRP A 1 91 ? -0.703 7.004 -4.009 1.00 91.56 91 TRP A CA 1
ATOM 684 C C . TRP A 1 91 ? -0.838 5.701 -3.222 1.00 91.56 91 TRP A C 1
ATOM 686 O O . TRP A 1 91 ? -0.833 4.607 -3.790 1.00 91.56 91 TRP A O 1
ATOM 696 N N . LEU A 1 92 ? -0.999 5.839 -1.908 1.00 95.19 92 LEU A N 1
ATOM 697 C CA . LEU A 1 92 ? -1.332 4.761 -0.9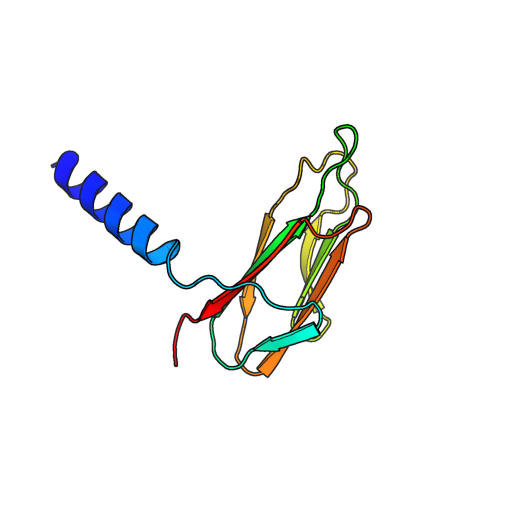85 1.00 95.19 92 LEU A CA 1
ATOM 698 C C . LEU A 1 92 ? -2.458 5.251 -0.079 1.00 95.19 92 LEU A C 1
ATOM 700 O O . LEU A 1 92 ? -2.311 6.248 0.627 1.00 95.19 92 LEU A O 1
ATOM 704 N N . ARG A 1 93 ? -3.595 4.563 -0.130 1.00 94.88 93 ARG A N 1
ATOM 705 C CA . ARG A 1 93 ? -4.832 4.997 0.511 1.00 94.88 93 ARG A CA 1
ATOM 706 C C . ARG A 1 93 ? -5.471 3.888 1.310 1.00 94.88 93 ARG A C 1
ATOM 708 O O . ARG A 1 93 ? -5.398 2.713 0.957 1.00 94.88 93 ARG A O 1
ATOM 715 N N . TYR A 1 94 ? -6.164 4.303 2.355 1.00 94.31 94 TYR A N 1
ATOM 716 C CA . TYR A 1 94 ? -6.902 3.431 3.243 1.00 94.31 94 TYR A CA 1
ATOM 717 C C . TYR A 1 94 ? -8.338 3.898 3.410 1.00 94.31 94 TYR A C 1
ATOM 719 O O . TYR A 1 94 ? -8.613 5.098 3.418 1.00 94.31 94 TYR A O 1
ATOM 727 N N . ARG A 1 95 ? -9.249 2.948 3.598 1.00 92.44 95 ARG A N 1
ATOM 728 C CA . ARG A 1 95 ? -10.639 3.200 3.961 1.00 92.44 95 ARG A CA 1
ATOM 729 C C . ARG A 1 95 ? -11.069 2.251 5.067 1.00 92.44 95 ARG A C 1
ATOM 731 O O . ARG A 1 95 ? -10.949 1.036 4.935 1.00 92.44 95 ARG A O 1
ATOM 738 N N . ARG A 1 96 ? -11.647 2.810 6.130 1.00 90.44 96 ARG A N 1
ATOM 739 C CA . ARG A 1 96 ? -12.267 2.034 7.214 1.00 90.44 96 ARG A CA 1
ATOM 740 C C . ARG A 1 96 ? -13.582 1.427 6.721 1.00 90.44 96 ARG A C 1
ATOM 742 O O . ARG A 1 96 ? -14.372 2.126 6.088 1.00 90.44 96 ARG A O 1
ATOM 749 N N . LEU A 1 97 ? -13.821 0.151 7.015 1.00 85.94 97 LEU A N 1
ATOM 750 C CA . LEU A 1 97 ? -15.085 -0.537 6.710 1.00 85.94 97 LEU A CA 1
ATOM 751 C C . LEU A 1 97 ? -15.913 -0.862 7.957 1.00 85.94 97 LEU A C 1
ATOM 753 O O . LEU A 1 97 ? -17.106 -1.125 7.841 1.00 85.94 97 LEU A O 1
ATOM 757 N N . GLY A 1 98 ? -15.303 -0.819 9.138 1.00 69.56 98 GLY A N 1
ATOM 758 C CA . GLY A 1 98 ? -15.982 -0.989 10.417 1.00 69.56 98 GLY A CA 1
ATOM 759 C C . GLY A 1 98 ? -15.138 -0.414 11.549 1.00 69.56 98 GLY A C 1
ATOM 760 O O . GLY A 1 98 ? -13.912 -0.353 11.434 1.00 69.56 98 GLY A O 1
ATOM 761 N N . SER A 1 99 ? -15.807 0.044 12.605 1.00 56.56 99 SER A N 1
ATOM 762 C CA . SER A 1 99 ? -15.205 0.503 13.864 1.00 56.56 99 SER A CA 1
ATOM 763 C C . SER A 1 99 ? -15.110 -0.631 14.872 1.00 56.56 99 SER A C 1
ATOM 765 O O . SER A 1 99 ? -16.155 -1.301 15.037 1.00 56.56 99 SER A O 1
#

Solvent-accessible surface area (backbone atoms only — not comparable to full-atom values): 5390 Å² total; per-residue (Å²): 113,71,68,60,54,49,53,49,52,50,52,50,51,52,58,69,70,53,70,65,42,81,52,63,82,61,42,60,33,90,36,34,28,38,39,38,36,25,40,31,52,56,98,79,28,6,50,42,30,37,35,22,50,73,81,40,79,76,36,68,50,84,54,65,70,26,82,37,56,70,44,64,47,80,40,58,54,72,31,39,34,39,69,51,43,74,58,39,74,68,48,40,34,36,28,76,74,51,130